Protein AF-A0A9X8ZZV7-F1 (afdb_monomer_lite)

Structure (mmCIF, N/CA/C/O backbone):
data_AF-A0A9X8ZZV7-F1
#
_entry.id   AF-A0A9X8ZZV7-F1
#
loop_
_atom_site.group_PDB
_atom_site.id
_atom_site.type_symbol
_atom_site.label_atom_id
_atom_site.label_alt_id
_atom_site.label_comp_id
_atom_site.label_asym_id
_atom_site.label_entity_id
_atom_site.label_seq_id
_atom_site.pdbx_PDB_ins_code
_atom_site.Cartn_x
_atom_site.Cartn_y
_atom_site.Cartn_z
_atom_site.occupancy
_atom_site.B_iso_or_equiv
_atom_site.auth_seq_id
_atom_site.auth_comp_id
_atom_site.auth_asym_id
_atom_site.auth_atom_id
_atom_site.pdbx_PDB_model_num
ATOM 1 N N . ASN A 1 1 ? 38.271 2.170 -14.186 1.00 64.69 1 ASN A N 1
ATOM 2 C CA . ASN A 1 1 ? 37.946 0.741 -14.358 1.00 64.69 1 ASN A CA 1
ATOM 3 C C . ASN A 1 1 ? 37.654 0.136 -13.007 1.00 64.69 1 ASN A C 1
ATOM 5 O O . ASN A 1 1 ? 38.562 -0.382 -12.372 1.00 64.69 1 ASN A O 1
ATOM 9 N N . GLU A 1 2 ? 36.408 0.252 -12.558 1.00 82.50 2 GLU A N 1
ATOM 10 C CA . GLU A 1 2 ? 35.938 -0.531 -11.417 1.00 82.50 2 GLU A CA 1
ATOM 11 C C . GLU A 1 2 ? 35.377 -1.859 -11.938 1.00 82.50 2 GLU A C 1
ATOM 13 O O . GLU A 1 2 ? 34.566 -1.847 -12.869 1.00 82.50 2 GLU A O 1
ATOM 18 N N . PRO A 1 3 ? 35.825 -3.005 -11.406 1.00 83.00 3 PRO A N 1
ATOM 19 C CA . PRO A 1 3 ? 35.238 -4.290 -11.748 1.00 83.00 3 PRO A CA 1
ATOM 20 C C . PRO A 1 3 ? 33.800 -4.362 -11.214 1.00 83.00 3 PRO A C 1
ATOM 22 O O . PRO A 1 3 ? 33.561 -4.159 -10.026 1.00 83.00 3 PRO A O 1
ATOM 25 N N . MET A 1 4 ? 32.844 -4.675 -12.091 1.00 82.12 4 MET A N 1
ATOM 26 C CA . MET A 1 4 ? 31.434 -4.881 -11.748 1.00 82.12 4 MET A CA 1
ATOM 27 C C . MET A 1 4 ? 31.018 -6.303 -12.128 1.00 82.12 4 MET A C 1
ATOM 29 O O . MET A 1 4 ? 31.292 -6.756 -13.239 1.00 82.12 4 MET A O 1
ATOM 33 N N . ALA A 1 5 ? 30.324 -6.991 -11.221 1.00 80.81 5 ALA A N 1
ATOM 34 C CA . ALA A 1 5 ? 29.654 -8.252 -11.514 1.00 80.81 5 ALA A CA 1
ATOM 35 C C . ALA A 1 5 ? 28.197 -7.972 -11.904 1.00 80.81 5 ALA A C 1
ATOM 37 O O . ALA A 1 5 ? 27.448 -7.375 -11.133 1.00 80.81 5 ALA A O 1
ATOM 38 N N . ALA A 1 6 ? 27.793 -8.409 -13.095 1.00 80.88 6 ALA A N 1
ATOM 39 C CA . ALA A 1 6 ? 26.414 -8.347 -13.561 1.00 80.88 6 ALA A CA 1
ATOM 40 C C . ALA A 1 6 ? 25.992 -9.730 -14.065 1.00 80.88 6 ALA A C 1
ATOM 42 O O . ALA A 1 6 ? 26.751 -10.401 -14.762 1.00 80.88 6 ALA A O 1
ATOM 43 N N . THR A 1 7 ? 24.782 -10.158 -13.708 1.00 81.50 7 THR A N 1
ATOM 44 C CA . THR A 1 7 ? 24.201 -11.402 -14.228 1.00 81.50 7 THR A CA 1
ATOM 45 C C . THR A 1 7 ? 23.457 -11.088 -15.520 1.00 81.50 7 THR A C 1
ATOM 47 O O . THR A 1 7 ? 22.576 -10.232 -15.526 1.00 81.50 7 THR A O 1
ATOM 50 N N . LYS A 1 8 ? 23.805 -11.779 -16.609 1.00 81.75 8 LYS A N 1
ATOM 51 C CA . LYS A 1 8 ? 23.097 -11.718 -17.893 1.00 81.75 8 LYS A CA 1
ATOM 52 C C . LYS A 1 8 ?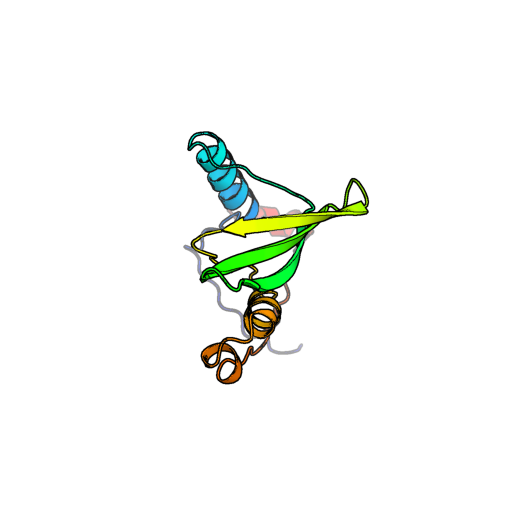 22.336 -13.025 -18.094 1.00 81.75 8 LYS A C 1
ATOM 54 O O . LYS A 1 8 ? 22.913 -14.095 -17.916 1.00 81.75 8 LYS A O 1
ATOM 59 N N . ILE A 1 9 ? 21.069 -12.934 -18.483 1.00 82.25 9 ILE A N 1
ATOM 60 C CA . ILE A 1 9 ? 20.245 -14.083 -18.861 1.00 82.25 9 ILE A CA 1
ATOM 61 C C . ILE A 1 9 ? 19.656 -13.828 -20.250 1.00 82.25 9 ILE A C 1
ATOM 63 O O . ILE A 1 9 ? 18.856 -12.916 -20.430 1.00 82.25 9 ILE A O 1
ATOM 67 N N . ASP A 1 10 ? 20.074 -14.615 -21.243 1.00 80.38 10 ASP A N 1
ATOM 68 C CA . ASP A 1 10 ? 19.650 -14.411 -22.640 1.00 80.38 10 ASP A CA 1
ATOM 69 C C . ASP A 1 10 ? 18.171 -14.746 -22.859 1.00 80.38 10 ASP A C 1
ATOM 71 O O . ASP A 1 10 ? 17.519 -14.163 -23.716 1.00 80.38 10 ASP A O 1
ATOM 75 N N . SER A 1 11 ? 17.618 -15.646 -22.044 1.00 82.88 11 SER A N 1
ATOM 76 C CA . SER A 1 11 ? 16.193 -15.990 -22.044 1.00 82.88 11 SER A CA 1
ATOM 77 C C . SER A 1 11 ? 15.340 -15.056 -21.180 1.00 82.88 11 SER A C 1
ATOM 79 O O . SER A 1 11 ? 14.178 -15.363 -20.918 1.00 82.88 11 SER A O 1
ATOM 81 N N . GLY A 1 12 ? 15.918 -13.980 -20.639 1.00 74.44 12 GLY A N 1
ATOM 82 C CA . GLY A 1 12 ? 15.198 -13.058 -19.772 1.00 74.44 12 GLY A CA 1
ATOM 83 C C . GLY A 1 12 ? 14.081 -12.350 -20.526 1.00 74.44 12 GLY A C 1
ATOM 84 O O . GLY A 1 12 ? 14.343 -11.605 -21.462 1.00 74.44 12 GLY A O 1
ATOM 85 N N . THR A 1 13 ? 12.840 -12.540 -20.091 1.00 73.25 13 THR A N 1
ATOM 86 C CA . THR A 1 13 ? 11.704 -11.716 -20.517 1.00 73.25 13 THR A CA 1
ATOM 87 C C . THR A 1 13 ? 11.460 -10.605 -19.513 1.00 73.25 13 THR A C 1
ATOM 89 O O . THR A 1 13 ? 11.361 -10.862 -18.310 1.00 73.25 13 THR A O 1
ATOM 92 N N . A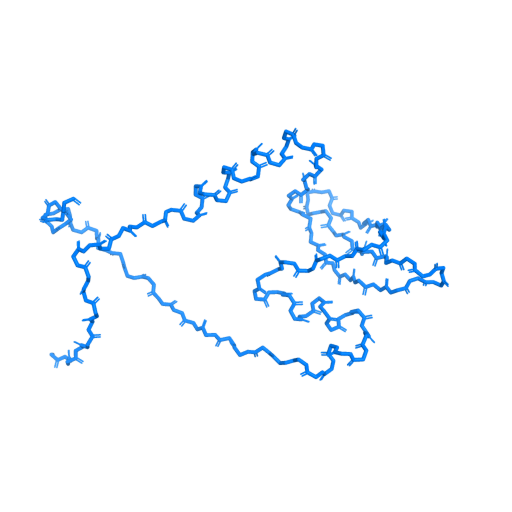SP A 1 14 ? 11.313 -9.382 -20.013 1.00 76.50 14 ASP A N 1
ATOM 93 C CA . ASP A 1 14 ? 10.872 -8.259 -19.195 1.00 76.50 14 ASP A CA 1
ATOM 94 C C . ASP A 1 14 ? 9.368 -8.374 -18.908 1.00 76.50 14 ASP A C 1
ATOM 96 O O . ASP A 1 14 ? 8.562 -8.706 -19.783 1.00 76.50 14 ASP A O 1
ATOM 100 N N . VAL A 1 15 ? 8.984 -8.098 -17.664 1.00 83.00 15 VAL A N 1
ATOM 101 C CA . VAL A 1 15 ? 7.585 -8.041 -17.246 1.00 83.00 15 VAL A CA 1
ATOM 102 C C . VAL A 1 15 ? 7.249 -6.593 -16.965 1.00 83.00 15 VAL A C 1
ATOM 104 O O . VAL A 1 15 ? 7.699 -5.994 -15.988 1.00 83.00 15 VAL A O 1
ATOM 107 N N . ASN A 1 16 ? 6.346 -6.042 -17.770 1.00 87.06 16 ASN A N 1
ATOM 108 C CA . ASN A 1 16 ? 5.768 -4.742 -17.475 1.00 87.06 16 ASN A CA 1
ATOM 109 C C . ASN A 1 16 ? 4.763 -4.867 -16.315 1.00 87.06 16 ASN A C 1
ATOM 111 O O . ASN A 1 16 ? 3.552 -4.983 -16.523 1.00 87.06 16 ASN A O 1
ATOM 115 N N . PHE A 1 17 ? 5.263 -4.827 -15.077 1.00 89.81 17 PHE A N 1
ATOM 116 C CA . PHE A 1 17 ? 4.444 -4.937 -13.864 1.00 89.81 17 PHE A CA 1
ATOM 117 C C . PHE A 1 17 ? 3.357 -3.860 -13.782 1.00 89.81 17 PHE A C 1
ATOM 119 O O . PHE A 1 17 ? 2.277 -4.110 -13.246 1.00 89.81 17 PHE A O 1
ATOM 126 N N . GLY A 1 18 ? 3.598 -2.677 -14.357 1.00 92.25 18 GLY A N 1
ATOM 127 C CA . GLY A 1 18 ? 2.590 -1.624 -14.454 1.00 92.25 18 GLY A CA 1
ATOM 128 C C . GLY A 1 18 ? 1.419 -2.020 -15.357 1.00 92.25 18 GLY A C 1
ATOM 129 O O . GLY A 1 18 ? 0.264 -1.808 -14.990 1.00 92.25 18 GLY A O 1
ATOM 130 N N . ALA A 1 19 ? 1.700 -2.608 -16.523 1.00 94.62 19 ALA A N 1
ATOM 131 C CA . ALA A 1 19 ? 0.674 -3.100 -17.441 1.00 94.62 19 ALA A CA 1
ATOM 132 C C . ALA A 1 19 ? -0.104 -4.268 -16.829 1.00 94.62 19 ALA A C 1
ATOM 134 O O . ALA A 1 19 ? -1.333 -4.225 -16.805 1.00 94.62 19 ALA A O 1
ATOM 135 N N . LEU A 1 20 ? 0.602 -5.237 -16.241 1.00 94.75 20 LEU A N 1
ATOM 136 C CA . LEU A 1 20 ? -0.013 -6.363 -15.540 1.00 94.75 20 LEU A CA 1
ATOM 137 C C . LEU A 1 20 ? -0.946 -5.890 -14.413 1.00 94.75 20 LEU A C 1
ATOM 139 O O . LEU A 1 20 ? -2.086 -6.336 -14.325 1.00 94.75 20 LEU A O 1
ATOM 143 N N . THR A 1 21 ? -0.501 -4.937 -13.591 1.00 94.50 21 THR A N 1
ATOM 144 C CA . THR A 1 21 ? -1.314 -4.374 -12.500 1.00 94.50 21 THR A CA 1
ATOM 145 C C . THR A 1 21 ? -2.592 -3.714 -13.023 1.00 94.50 21 THR A C 1
ATOM 147 O O . THR A 1 21 ? -3.666 -3.919 -12.458 1.00 94.50 21 THR A O 1
ATOM 150 N N . ARG A 1 22 ? -2.510 -2.950 -14.124 1.00 95.19 22 ARG A N 1
ATOM 151 C CA . ARG A 1 22 ? -3.692 -2.340 -14.756 1.00 95.19 22 ARG A CA 1
ATOM 152 C C . ARG A 1 22 ? -4.666 -3.396 -15.275 1.00 95.19 22 ARG A C 1
ATOM 154 O O . ARG A 1 22 ? -5.846 -3.309 -14.960 1.00 95.19 22 ARG A O 1
ATOM 161 N N . MET A 1 23 ? -4.168 -4.421 -15.969 1.00 95.81 23 MET A N 1
ATOM 162 C CA . MET A 1 23 ? -4.994 -5.535 -16.453 1.00 95.81 23 MET A CA 1
ATOM 163 C C . MET A 1 23 ? -5.718 -6.256 -15.308 1.00 95.81 23 MET A C 1
ATOM 165 O O . MET A 1 23 ? -6.904 -6.561 -15.422 1.00 95.81 23 MET A O 1
ATOM 169 N N . LEU A 1 24 ? -5.031 -6.493 -14.185 1.00 95.88 24 LEU A N 1
ATOM 170 C CA . LEU A 1 24 ? -5.634 -7.104 -12.999 1.00 95.88 24 LEU A CA 1
ATOM 171 C C . LEU A 1 24 ? -6.736 -6.218 -12.400 1.00 95.88 24 LEU A C 1
ATOM 173 O O . LEU A 1 24 ? -7.810 -6.722 -12.076 1.00 95.88 24 LEU A O 1
ATOM 177 N N . PHE A 1 25 ? -6.515 -4.906 -12.284 1.00 94.38 25 PHE A N 1
ATOM 178 C CA . PHE A 1 25 ? -7.547 -3.992 -11.784 1.00 94.38 25 PHE A CA 1
ATOM 179 C C . PHE A 1 25 ? -8.737 -3.859 -12.732 1.00 94.38 25 PHE A C 1
ATOM 181 O O . PHE A 1 25 ? -9.874 -3.813 -12.266 1.00 94.38 25 PHE A O 1
ATOM 188 N N . ASP A 1 26 ? -8.507 -3.844 -14.042 1.00 94.00 26 ASP A N 1
ATOM 189 C CA . ASP A 1 26 ? -9.591 -3.821 -15.022 1.00 94.00 26 ASP A CA 1
ATOM 190 C C . ASP A 1 26 ? -10.431 -5.099 -14.950 1.00 94.00 26 ASP A C 1
ATOM 192 O O . ASP A 1 26 ? -11.660 -5.027 -14.973 1.00 94.00 26 ASP A O 1
ATOM 196 N N . TYR A 1 27 ? -9.801 -6.257 -14.733 1.00 95.69 27 TYR A N 1
ATOM 197 C CA . TYR A 1 27 ? -10.526 -7.490 -14.444 1.00 95.69 27 TYR A CA 1
ATOM 198 C C . TYR A 1 27 ? -11.332 -7.402 -13.140 1.00 95.69 27 TYR A C 1
ATOM 200 O O . TYR A 1 27 ? -12.497 -7.799 -13.122 1.00 95.69 27 TYR A O 1
ATOM 208 N N . LEU A 1 28 ? -10.773 -6.848 -12.058 1.00 94.81 28 LEU A N 1
ATOM 209 C CA . LEU A 1 28 ? -11.484 -6.707 -10.779 1.00 94.81 28 LEU A CA 1
ATOM 210 C C . LEU A 1 28 ? -12.740 -5.832 -10.889 1.00 94.81 28 LEU A C 1
ATOM 212 O O . LEU A 1 28 ? -13.751 -6.158 -10.266 1.00 94.81 28 LEU A O 1
ATOM 216 N N . LYS A 1 29 ? -12.739 -4.800 -11.743 1.00 91.62 29 LYS A N 1
ATOM 217 C CA . LYS A 1 29 ? -13.947 -3.997 -12.025 1.00 91.62 29 LYS A CA 1
ATOM 218 C C . LYS A 1 29 ? -15.104 -4.845 -12.566 1.00 91.62 29 LYS A C 1
ATOM 220 O O . LYS A 1 29 ? -16.261 -4.534 -12.309 1.00 91.62 29 LYS A O 1
ATOM 225 N N . THR A 1 30 ? -14.814 -5.953 -13.254 1.00 95.31 30 THR A N 1
ATOM 226 C CA . THR A 1 30 ? -15.839 -6.901 -13.736 1.00 95.31 30 THR A CA 1
ATOM 227 C C . THR A 1 30 ? -16.387 -7.825 -12.640 1.00 95.31 30 THR A C 1
ATOM 229 O O . THR A 1 30 ? -17.332 -8.574 -12.880 1.00 95.31 30 THR A O 1
ATOM 232 N N . LYS A 1 31 ? -15.801 -7.804 -11.433 1.00 95.25 31 LYS A N 1
ATOM 233 C CA . LYS A 1 31 ? -16.092 -8.733 -10.328 1.00 95.25 31 LYS A CA 1
ATOM 234 C C . LYS A 1 31 ? -16.817 -8.098 -9.142 1.00 95.25 31 LYS A C 1
ATOM 236 O O . LYS A 1 31 ? -16.729 -8.622 -8.038 1.00 95.25 31 LYS A O 1
ATOM 241 N N . ASN A 1 32 ? -17.564 -7.013 -9.366 1.00 93.38 32 ASN A N 1
ATOM 242 C CA . ASN A 1 32 ? -18.281 -6.288 -8.308 1.00 93.38 32 ASN A CA 1
ATOM 243 C C . ASN A 1 32 ? -17.351 -5.858 -7.153 1.00 93.38 32 ASN A C 1
ATOM 245 O O . ASN A 1 32 ? -17.703 -5.947 -5.977 1.00 93.38 32 ASN A O 1
ATOM 249 N N . VAL A 1 33 ? -16.131 -5.443 -7.503 1.00 95.31 33 VAL A N 1
ATOM 250 C CA . VAL A 1 33 ? -15.149 -4.881 -6.574 1.00 95.31 33 VAL A CA 1
ATOM 251 C C . VAL A 1 33 ? -15.127 -3.372 -6.757 1.00 95.31 33 VAL A C 1
ATOM 253 O O . VAL A 1 33 ? -14.949 -2.879 -7.871 1.00 95.31 33 VAL A O 1
ATOM 256 N N . GLU A 1 34 ? -15.271 -2.642 -5.657 1.00 94.44 34 GLU A N 1
ATOM 257 C CA . GLU A 1 34 ? -15.089 -1.196 -5.634 1.00 94.44 34 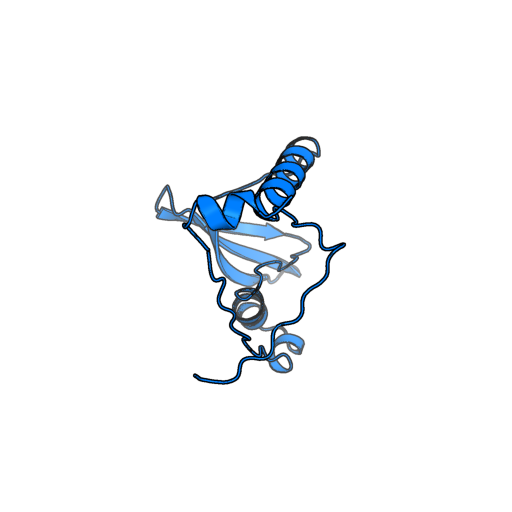GLU A CA 1
ATOM 258 C C . GLU A 1 34 ? -13.597 -0.853 -5.530 1.00 94.44 34 GLU A C 1
ATOM 260 O O . GLU A 1 34 ? -12.868 -1.421 -4.713 1.00 94.44 34 GLU A O 1
ATOM 265 N N . LEU A 1 35 ? -13.133 0.072 -6.371 1.00 94.50 35 LEU A N 1
ATOM 266 C CA . LEU A 1 35 ? -11.741 0.514 -6.408 1.00 94.50 35 LEU A CA 1
ATOM 267 C C . LEU A 1 35 ? -11.668 2.017 -6.148 1.00 94.50 35 LEU A C 1
ATOM 269 O O . LEU A 1 35 ? -12.134 2.814 -6.958 1.00 94.50 35 LEU A O 1
ATOM 273 N N . ASN A 1 36 ? -11.009 2.387 -5.051 1.00 95.00 36 ASN A N 1
ATOM 274 C CA . ASN A 1 36 ? -10.850 3.772 -4.620 1.00 95.00 36 ASN A CA 1
ATOM 275 C C . ASN A 1 36 ? -9.378 4.197 -4.717 1.00 95.00 36 ASN A C 1
ATOM 277 O O . ASN A 1 36 ? -8.553 3.885 -3.859 1.00 95.00 36 ASN A O 1
ATOM 281 N N . TYR A 1 37 ? -9.030 4.903 -5.795 1.00 94.88 37 TYR A N 1
ATOM 282 C CA . TYR A 1 37 ? -7.698 5.491 -5.972 1.00 94.88 37 TYR A CA 1
ATOM 283 C C . TYR A 1 37 ? -7.562 6.790 -5.174 1.00 94.88 37 TYR A C 1
ATOM 285 O O . TYR A 1 37 ? -8.554 7.464 -4.917 1.00 94.88 37 TYR A O 1
ATOM 293 N N . LYS A 1 38 ? -6.326 7.182 -4.831 1.00 97.12 38 LYS A N 1
ATOM 294 C CA . LYS A 1 38 ? -6.035 8.396 -4.036 1.00 97.12 38 LYS A CA 1
ATOM 295 C C . LYS A 1 38 ? -6.728 8.414 -2.661 1.00 97.12 38 LYS A C 1
ATOM 297 O O . LYS A 1 38 ? -7.044 9.473 -2.134 1.00 97.12 38 LYS A O 1
ATOM 302 N N . HIS A 1 39 ? -6.942 7.234 -2.094 1.00 97.88 39 HIS A N 1
ATOM 303 C CA . HIS A 1 39 ? -7.460 7.041 -0.747 1.00 97.88 39 HIS A CA 1
ATOM 304 C C . HIS A 1 39 ? -6.333 6.477 0.120 1.00 97.88 39 HIS A C 1
ATOM 306 O O . HIS A 1 39 ? -5.860 5.364 -0.113 1.00 97.88 39 HIS A O 1
ATOM 312 N N . SER A 1 40 ? -5.863 7.263 1.088 1.00 97.38 40 SER A N 1
ATOM 313 C CA . SER A 1 40 ? -4.795 6.863 2.010 1.00 97.38 40 SER A CA 1
ATOM 314 C C . SER A 1 40 ? -5.397 6.259 3.273 1.00 97.38 40 SER A C 1
ATOM 316 O O . SER A 1 40 ? -6.231 6.885 3.924 1.00 97.38 40 SER A O 1
ATOM 318 N N . VAL A 1 41 ? -4.990 5.043 3.642 1.00 97.94 41 VAL A N 1
ATOM 319 C CA . VAL A 1 41 ? -5.401 4.438 4.915 1.00 97.94 41 VAL A CA 1
ATOM 320 C C . VAL A 1 41 ? -4.533 5.003 6.035 1.00 97.94 41 VAL A C 1
ATOM 322 O O . VAL A 1 41 ? -3.344 4.712 6.133 1.00 97.94 41 VAL A O 1
ATOM 325 N N . GLU A 1 42 ? -5.143 5.780 6.923 1.00 97.31 42 GLU A N 1
ATOM 326 C CA . GLU A 1 42 ? -4.443 6.459 8.012 1.00 97.31 42 GLU A CA 1
ATOM 327 C C . GLU A 1 42 ? -4.433 5.647 9.305 1.00 97.31 42 GLU A C 1
ATOM 329 O O . GLU A 1 42 ? -3.510 5.780 10.110 1.00 97.31 42 GLU A O 1
ATOM 334 N N . ASN A 1 43 ? -5.445 4.810 9.542 1.00 97.75 43 ASN A N 1
ATOM 335 C CA . ASN A 1 43 ? -5.504 3.964 10.731 1.00 97.75 43 ASN A CA 1
ATOM 336 C C . ASN A 1 43 ? -6.402 2.740 10.522 1.00 97.75 43 ASN A C 1
ATOM 338 O O . ASN A 1 43 ? -7.350 2.789 9.742 1.00 97.75 43 ASN A O 1
ATOM 342 N N . ILE A 1 44 ? -6.127 1.669 11.263 1.00 98.06 44 ILE A N 1
ATOM 343 C CA . ILE A 1 44 ? -6.925 0.441 11.289 1.00 98.06 44 ILE A CA 1
ATOM 344 C C . ILE A 1 44 ? -7.058 0.031 12.752 1.00 98.06 44 ILE A C 1
ATOM 346 O O . ILE A 1 44 ? -6.051 -0.069 13.441 1.00 98.06 44 ILE A O 1
ATOM 350 N N . LYS A 1 45 ? -8.272 -0.215 13.245 1.00 96.88 45 LYS A N 1
ATOM 351 C CA . LYS A 1 45 ? -8.485 -0.657 14.635 1.00 96.88 45 LYS A CA 1
ATOM 352 C C . LYS A 1 45 ? -9.645 -1.635 14.744 1.00 96.88 45 LYS A C 1
ATOM 354 O O . LYS A 1 45 ? -10.574 -1.608 13.934 1.00 96.88 45 LYS A O 1
ATOM 359 N N . ARG A 1 46 ? -9.623 -2.469 15.784 1.00 96.38 46 ARG A N 1
ATOM 360 C CA . ARG A 1 46 ? -10.770 -3.310 16.132 1.00 96.38 46 ARG A CA 1
ATOM 361 C C . ARG A 1 46 ? -11.813 -2.481 16.878 1.00 96.38 46 ARG A C 1
ATOM 363 O O . ARG A 1 46 ? -11.499 -1.732 17.799 1.00 96.38 46 ARG A O 1
ATOM 370 N N . THR A 1 47 ? -13.061 -2.608 16.464 1.00 95.81 47 THR A N 1
ATOM 371 C CA . THR A 1 47 ? -14.217 -1.992 17.124 1.00 95.81 47 THR A CA 1
ATOM 372 C C . THR A 1 47 ? -14.723 -2.879 18.266 1.00 95.81 47 THR A C 1
ATOM 374 O O . THR A 1 47 ? -14.408 -4.069 18.337 1.00 95.81 47 THR A O 1
ATOM 377 N N . LYS A 1 48 ? -15.560 -2.320 19.151 1.00 94.62 48 LYS A N 1
ATOM 378 C CA . LYS A 1 48 ? -16.139 -3.055 20.291 1.00 94.62 48 LYS A CA 1
ATOM 379 C C . LYS A 1 48 ? -17.018 -4.241 19.874 1.00 94.62 48 LYS A C 1
ATOM 381 O O . LYS A 1 48 ? -17.125 -5.197 20.629 1.00 94.62 48 LYS A O 1
ATOM 386 N N . ASN A 1 49 ? -17.633 -4.187 18.691 1.00 93.69 49 ASN A N 1
ATOM 387 C CA . ASN A 1 49 ? -18.473 -5.266 18.157 1.00 93.69 49 ASN A CA 1
ATOM 388 C C . ASN A 1 49 ? -17.676 -6.295 17.327 1.00 93.69 49 ASN A C 1
ATOM 390 O O . ASN A 1 49 ? -18.266 -7.152 16.676 1.00 93.69 49 ASN A O 1
ATOM 394 N N . GLY A 1 50 ? -16.342 -6.211 17.330 1.00 94.38 50 GLY A N 1
ATOM 395 C CA . GLY A 1 50 ? -15.476 -7.182 16.671 1.00 94.38 50 GLY A CA 1
ATOM 396 C C . GLY A 1 50 ? -15.275 -6.964 15.170 1.00 94.38 50 GLY A C 1
ATOM 397 O O . GLY A 1 50 ? -14.567 -7.768 14.566 1.00 94.38 50 GLY A O 1
ATOM 398 N N . LEU A 1 51 ? -15.804 -5.896 14.564 1.00 97.94 51 LEU A N 1
ATOM 399 C CA . LEU A 1 51 ? -15.448 -5.486 13.198 1.00 97.94 51 LEU A CA 1
ATOM 400 C C . LEU A 1 51 ? -14.126 -4.707 13.171 1.00 97.94 51 LEU A C 1
ATOM 402 O O . LEU A 1 5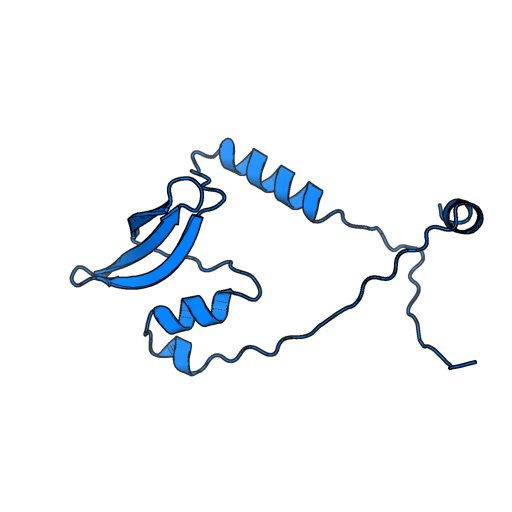1 ? -13.664 -4.198 14.197 1.00 97.94 51 LEU A O 1
ATOM 406 N N . TRP A 1 52 ? -13.535 -4.569 11.992 1.00 98.19 52 TRP A N 1
ATOM 407 C CA . TRP A 1 52 ? -12.458 -3.620 11.731 1.00 98.19 52 TRP A CA 1
ATOM 408 C C . TRP A 1 52 ? -13.035 -2.275 11.310 1.00 98.19 52 TRP A C 1
ATOM 410 O O . TRP A 1 52 ? -13.932 -2.241 10.476 1.00 98.19 52 TRP A O 1
ATOM 420 N N . GLU A 1 53 ? -12.506 -1.184 11.854 1.00 98.31 53 GLU A N 1
ATOM 421 C CA . GLU A 1 53 ? -12.713 0.169 11.337 1.00 98.31 53 GLU A CA 1
ATOM 422 C C . GLU A 1 53 ? -11.431 0.632 10.643 1.00 98.31 53 GLU A C 1
ATOM 424 O O . GLU A 1 53 ? -10.339 0.526 11.211 1.00 98.31 53 GLU A O 1
ATOM 429 N N . VAL A 1 54 ? -11.577 1.159 9.431 1.00 98.38 54 VAL A N 1
ATOM 430 C CA . VAL A 1 54 ? -10.503 1.712 8.608 1.00 98.38 54 VAL A CA 1
ATOM 431 C C . VAL A 1 54 ? -10.751 3.208 8.451 1.00 98.38 54 VAL A C 1
ATOM 433 O O . VAL A 1 54 ? -11.777 3.615 7.907 1.00 98.38 54 VAL A O 1
ATOM 436 N N . LYS A 1 55 ? -9.812 4.025 8.935 1.00 98.44 55 LYS A N 1
ATOM 437 C CA . LYS A 1 55 ? -9.810 5.478 8.739 1.00 98.44 55 LYS A CA 1
ATOM 438 C C . LYS A 1 55 ? -9.105 5.784 7.424 1.00 98.44 55 LYS A C 1
ATOM 440 O O . LYS A 1 55 ? -7.920 5.475 7.289 1.00 98.44 55 LYS A O 1
ATOM 445 N N . VAL A 1 56 ? -9.813 6.403 6.491 1.00 98.50 56 VAL A N 1
ATOM 446 C CA . VAL A 1 56 ? -9.338 6.691 5.136 1.00 98.50 56 VAL A CA 1
ATOM 447 C C . VAL A 1 56 ? -9.348 8.196 4.898 1.00 98.50 56 VAL A C 1
ATOM 449 O O . VAL A 1 56 ? -10.283 8.879 5.297 1.00 98.50 56 VAL A O 1
ATOM 452 N N . HIS A 1 57 ? -8.305 8.720 4.270 1.00 98.50 57 HIS A N 1
ATOM 453 C CA . HIS A 1 57 ? -8.236 10.092 3.788 1.00 98.50 57 HIS A CA 1
ATOM 454 C C . HIS A 1 57 ? -8.378 10.088 2.264 1.00 98.50 57 HIS A C 1
ATOM 456 O O . HIS A 1 57 ? -7.485 9.602 1.564 1.00 98.50 57 HIS A O 1
ATOM 462 N N . ASP A 1 58 ? -9.492 10.614 1.754 1.00 98.12 58 ASP A N 1
ATOM 463 C CA . ASP A 1 58 ? -9.657 10.876 0.324 1.00 98.12 58 ASP A CA 1
ATOM 464 C C . ASP A 1 58 ? -8.857 12.127 -0.041 1.00 98.12 58 ASP A C 1
ATOM 466 O O . ASP A 1 58 ? -9.208 13.249 0.325 1.00 98.12 58 ASP A O 1
ATOM 470 N N . MET A 1 59 ? -7.773 11.935 -0.785 1.00 97.69 59 MET A N 1
ATOM 471 C CA . MET A 1 59 ? -6.857 13.013 -1.142 1.00 97.69 59 MET A CA 1
ATOM 472 C C . MET A 1 59 ? -7.433 13.966 -2.195 1.00 97.69 59 MET A C 1
ATOM 474 O O . MET A 1 59 ? -6.873 15.042 -2.390 1.00 97.69 59 MET A O 1
ATOM 478 N N . ASN A 1 60 ? -8.508 13.596 -2.902 1.00 96.62 60 ASN A N 1
ATOM 479 C CA . ASN A 1 60 ? -9.150 14.512 -3.846 1.00 96.62 60 ASN A CA 1
ATOM 480 C C . ASN A 1 60 ? -10.046 15.517 -3.121 1.00 96.62 60 ASN A C 1
ATOM 482 O O . ASN A 1 60 ? -10.017 16.700 -3.447 1.00 96.62 60 ASN A O 1
ATOM 486 N N . SER A 1 61 ? -10.856 15.048 -2.168 1.00 97.06 61 SER A N 1
ATOM 487 C CA . SER A 1 61 ? -11.800 15.902 -1.438 1.00 97.06 61 SER A CA 1
ATOM 488 C C . SER A 1 61 ? -11.253 16.451 -0.117 1.00 97.06 61 SER A C 1
ATOM 490 O O . SER A 1 61 ? -11.843 17.371 0.447 1.00 97.06 61 SER A O 1
ATOM 492 N N . GLY A 1 62 ? -10.151 15.891 0.394 1.00 97.25 62 GLY A N 1
ATOM 493 C CA . GLY A 1 62 ? -9.595 16.193 1.715 1.00 97.25 62 GLY A CA 1
ATOM 494 C C . GLY A 1 62 ? -10.415 15.617 2.876 1.00 97.25 62 GLY A C 1
ATOM 495 O O . GLY A 1 62 ? -10.166 15.949 4.036 1.00 97.25 62 GLY A O 1
ATOM 496 N N . LYS A 1 63 ? -11.430 14.791 2.592 1.00 98.19 63 LYS A N 1
ATOM 497 C CA . LYS A 1 63 ? -12.327 14.243 3.612 1.00 98.19 63 LYS A CA 1
ATOM 498 C C . LYS A 1 63 ? -11.713 13.038 4.310 1.00 98.19 63 LYS A C 1
ATOM 500 O O . LYS A 1 63 ? -11.005 12.229 3.713 1.00 98.19 63 LYS A O 1
ATOM 505 N N . ILE A 1 64 ? -12.048 12.909 5.590 1.00 98.44 64 ILE A N 1
ATOM 506 C CA . ILE A 1 64 ? -11.765 11.720 6.385 1.00 98.44 64 ILE A CA 1
ATOM 507 C C . ILE A 1 64 ? -13.022 10.859 6.435 1.00 98.44 64 ILE A C 1
ATOM 509 O O . ILE A 1 64 ? -14.079 11.310 6.872 1.00 98.44 64 ILE A O 1
ATOM 513 N N . GLU A 1 65 ? -12.873 9.608 6.032 1.00 98.06 65 GLU A N 1
ATOM 514 C CA . GLU A 1 65 ? -13.920 8.602 5.998 1.00 98.06 65 GLU A CA 1
ATOM 515 C C . GLU A 1 65 ? -13.602 7.460 6.960 1.00 98.06 65 GLU A C 1
ATOM 517 O O . GLU A 1 65 ? -12.441 7.164 7.260 1.00 98.06 65 GLU A O 1
ATOM 522 N N . HIS A 1 66 ? -14.653 6.806 7.446 1.00 97.94 66 HIS A N 1
ATOM 523 C CA . HIS A 1 66 ? -14.549 5.650 8.323 1.00 97.94 66 HIS A CA 1
ATOM 524 C C . HIS A 1 66 ? -15.375 4.512 7.737 1.00 97.94 66 HIS A C 1
ATOM 526 O O . HIS A 1 66 ? -16.600 4.589 7.674 1.00 97.94 66 HIS A O 1
ATOM 532 N N . HIS A 1 67 ? -14.689 3.447 7.337 1.00 97.56 67 HIS A N 1
ATOM 533 C CA . HIS A 1 67 ? -15.294 2.257 6.747 1.00 97.56 67 HIS A CA 1
ATOM 534 C C . HIS A 1 67 ? -15.198 1.091 7.722 1.00 97.56 67 HIS A C 1
ATOM 536 O O . HIS A 1 67 ? -14.207 0.9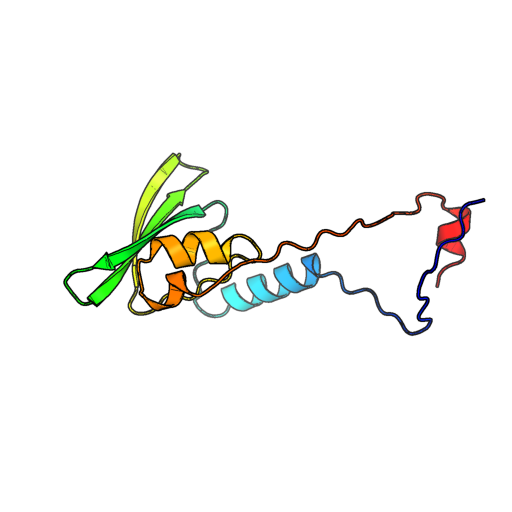72 8.443 1.00 97.56 67 HIS A O 1
ATOM 542 N N . THR A 1 68 ? -16.206 0.216 7.748 1.00 98.00 68 THR A N 1
ATOM 543 C CA . THR A 1 68 ? -16.166 -0.995 8.582 1.00 98.00 68 THR A CA 1
ATOM 544 C C . THR A 1 68 ? -16.131 -2.260 7.738 1.00 98.00 68 THR A C 1
ATOM 546 O O . THR A 1 68 ? -16.788 -2.349 6.705 1.00 98.00 68 THR A O 1
ATOM 549 N N . ALA A 1 69 ? -15.357 -3.251 8.178 1.00 97.69 69 ALA A N 1
ATOM 550 C CA . ALA A 1 69 ? -15.208 -4.521 7.479 1.00 97.69 69 ALA A CA 1
ATOM 551 C C . ALA A 1 69 ? -15.118 -5.695 8.459 1.00 97.69 69 ALA A C 1
ATOM 553 O O . ALA A 1 69 ? -14.559 -5.589 9.551 1.00 97.69 69 ALA A O 1
ATOM 554 N N . LYS A 1 70 ? -15.639 -6.858 8.053 1.00 97.75 70 LYS A N 1
ATOM 555 C CA . LYS A 1 70 ? -15.479 -8.110 8.815 1.00 97.75 70 LYS A CA 1
ATOM 556 C C . LYS A 1 70 ? -14.040 -8.632 8.753 1.00 97.75 70 LYS A C 1
ATOM 558 O O . LYS A 1 70 ? -13.553 -9.220 9.713 1.00 97.75 70 LYS A O 1
ATOM 563 N N . PHE A 1 71 ? -13.365 -8.392 7.632 1.00 97.25 71 PHE A N 1
ATOM 564 C CA . PHE A 1 71 ? -12.006 -8.839 7.352 1.00 97.25 71 PHE A CA 1
ATOM 565 C C . PHE A 1 71 ? -11.229 -7.730 6.640 1.00 97.25 71 PHE A C 1
ATOM 567 O O . PHE A 1 71 ? -11.806 -7.002 5.834 1.00 97.25 71 PHE A O 1
ATOM 574 N N . VAL A 1 72 ? -9.934 -7.611 6.935 1.00 97.25 72 VAL A N 1
ATOM 575 C CA . VAL A 1 72 ? -9.031 -6.640 6.308 1.00 97.25 72 VAL A CA 1
ATOM 576 C C . VAL A 1 72 ? -7.779 -7.369 5.844 1.00 97.25 72 VAL A C 1
ATOM 578 O O . VAL A 1 72 ? -7.128 -8.053 6.630 1.00 97.25 72 VAL A O 1
ATOM 581 N N . PHE A 1 73 ? -7.436 -7.186 4.571 1.00 96.75 73 PHE A N 1
ATOM 582 C CA . PHE A 1 73 ? -6.167 -7.611 3.994 1.00 96.75 73 PHE A CA 1
ATOM 583 C C . PHE A 1 73 ? -5.276 -6.381 3.777 1.00 96.75 73 PHE A C 1
ATOM 585 O O . PHE A 1 73 ? -5.701 -5.422 3.135 1.00 96.75 73 PHE A O 1
ATOM 592 N N . ILE A 1 74 ? -4.048 -6.399 4.304 1.00 96.38 74 ILE A N 1
ATOM 593 C CA . ILE A 1 74 ? -3.082 -5.302 4.146 1.00 96.38 74 ILE A CA 1
ATOM 594 C C . ILE A 1 74 ? -2.089 -5.676 3.041 1.00 96.38 74 ILE A C 1
ATOM 596 O O . ILE A 1 74 ? -1.159 -6.444 3.268 1.00 96.38 74 ILE A O 1
ATOM 600 N N . GLY A 1 75 ? -2.286 -5.110 1.849 1.00 95.19 75 GLY A N 1
ATOM 601 C CA . GLY A 1 75 ? -1.419 -5.287 0.676 1.00 95.19 75 GLY A CA 1
ATOM 602 C C . GLY A 1 75 ? -0.683 -4.005 0.275 1.00 95.19 75 GLY A C 1
ATOM 603 O O . GLY A 1 75 ? -0.734 -3.610 -0.883 1.00 95.19 75 GLY A O 1
ATOM 604 N N . GLY A 1 76 ? -0.043 -3.316 1.223 1.00 93.50 76 GLY A N 1
ATOM 605 C CA . GLY A 1 76 ? 0.553 -1.984 1.024 1.00 93.50 76 GLY A CA 1
ATOM 606 C C . GLY A 1 76 ? 2.018 -1.974 0.572 1.00 93.50 76 GLY A C 1
ATOM 607 O O . GLY A 1 76 ? 2.690 -0.952 0.717 1.00 93.50 76 GLY A O 1
ATOM 608 N N . GLY A 1 77 ? 2.561 -3.107 0.111 1.00 92.12 77 GLY A N 1
ATOM 609 C CA . GLY A 1 77 ? 3.995 -3.249 -0.168 1.00 92.12 77 GLY A CA 1
ATOM 610 C C . GLY A 1 77 ? 4.838 -2.875 1.059 1.00 92.12 77 GLY A C 1
ATOM 611 O O . GLY A 1 77 ? 4.529 -3.305 2.174 1.00 92.12 77 GLY A O 1
ATOM 612 N N . GLY A 1 78 ? 5.846 -2.015 0.880 1.00 89.94 78 GLY A N 1
ATOM 613 C CA . GLY A 1 78 ? 6.667 -1.492 1.983 1.00 89.94 78 GLY A CA 1
ATOM 614 C C . GLY A 1 78 ? 5.883 -0.719 3.059 1.00 89.94 78 GLY A C 1
ATOM 615 O O . GLY A 1 78 ? 6.329 -0.637 4.199 1.00 89.94 78 GLY A O 1
ATOM 616 N N . GLY A 1 79 ? 4.686 -0.214 2.740 1.00 91.38 79 GLY A N 1
ATOM 617 C CA . GLY A 1 79 ? 3.796 0.467 3.687 1.00 91.38 79 GLY A CA 1
ATOM 618 C C . GLY A 1 79 ? 2.951 -0.468 4.561 1.00 91.38 79 GLY A C 1
ATOM 619 O O . GLY A 1 79 ? 2.198 0.007 5.409 1.00 91.38 79 GLY A O 1
ATOM 620 N N . SER A 1 80 ? 3.055 -1.790 4.385 1.00 94.88 80 SER A N 1
ATOM 621 C CA . SER A 1 80 ? 2.202 -2.751 5.101 1.00 94.88 80 SER A CA 1
ATOM 622 C C . SER A 1 80 ? 2.499 -2.814 6.598 1.00 94.88 80 SER A C 1
ATOM 624 O O . SER A 1 80 ? 1.570 -2.850 7.402 1.00 94.88 80 SER A O 1
ATOM 626 N N . LEU A 1 81 ? 3.777 -2.804 6.992 1.00 94.38 81 LEU A N 1
ATOM 627 C CA . LEU A 1 81 ? 4.164 -2.956 8.398 1.00 94.38 81 LEU A CA 1
ATOM 628 C C . LEU A 1 81 ? 3.665 -1.799 9.285 1.00 94.38 81 LEU A C 1
ATOM 630 O O . LEU A 1 81 ? 3.062 -2.091 10.317 1.00 94.38 81 LEU A O 1
ATOM 634 N N . PRO A 1 82 ? 3.806 -0.514 8.900 1.00 93.94 82 PRO A N 1
ATOM 635 C CA . PRO A 1 82 ? 3.214 0.585 9.663 1.00 93.94 82 PRO A CA 1
ATOM 636 C C . PRO A 1 82 ? 1.697 0.448 9.858 1.00 93.94 82 PRO A C 1
ATOM 638 O O . PRO A 1 82 ? 1.187 0.721 10.943 1.00 93.94 82 PRO A O 1
ATOM 641 N N . LEU A 1 83 ? 0.963 -0.001 8.833 1.00 95.94 83 LEU A N 1
ATOM 642 C CA . LEU A 1 83 ? -0.482 -0.239 8.939 1.00 95.94 83 LEU A CA 1
ATOM 643 C C . LEU A 1 83 ? -0.801 -1.414 9.864 1.00 95.94 83 LEU A C 1
ATOM 645 O O . LEU A 1 83 ? -1.719 -1.321 10.675 1.00 95.94 83 LEU A O 1
ATOM 649 N N . LEU A 1 84 ? -0.023 -2.493 9.779 1.00 95.75 84 LEU A N 1
ATOM 650 C CA . LEU A 1 84 ? -0.163 -3.649 10.655 1.00 95.75 84 LEU A CA 1
ATOM 651 C C . LEU A 1 84 ? 0.086 -3.270 12.119 1.00 95.75 84 LEU A C 1
ATOM 653 O O . LEU A 1 84 ? -0.693 -3.648 12.986 1.00 95.75 84 LEU A O 1
ATOM 657 N N . GLN A 1 85 ? 1.112 -2.469 12.402 1.00 94.81 85 GLN A N 1
ATOM 658 C CA . GLN A 1 85 ? 1.407 -1.979 13.752 1.00 94.81 85 GLN A CA 1
ATOM 659 C C . GLN A 1 85 ? 0.281 -1.101 14.314 1.00 94.81 85 GLN A C 1
ATOM 661 O O . GLN A 1 85 ? -0.053 -1.214 15.493 1.00 94.81 85 GLN A O 1
ATOM 666 N N . LYS A 1 86 ? -0.359 -0.279 13.470 1.00 95.69 86 LYS A N 1
ATOM 667 C CA . LYS A 1 86 ? -1.522 0.539 13.855 1.00 95.69 86 LYS A CA 1
ATOM 668 C C . LYS A 1 86 ? -2.724 -0.293 14.323 1.00 95.69 86 LYS A C 1
ATOM 670 O O . LYS A 1 86 ? -3.493 0.197 15.145 1.00 95.69 86 LYS A O 1
ATOM 675 N N . THR A 1 87 ? -2.853 -1.550 13.880 1.00 96.00 87 THR A N 1
ATOM 676 C CA . THR A 1 87 ? -3.936 -2.449 14.331 1.00 96.00 87 THR A CA 1
ATOM 677 C C . THR A 1 87 ? -3.888 -2.761 15.826 1.00 96.00 87 THR A C 1
ATOM 679 O O . THR A 1 87 ? -4.920 -3.099 16.408 1.00 96.00 87 THR A O 1
ATOM 682 N N . GLY A 1 88 ? -2.704 -2.667 16.445 1.00 94.06 88 GLY A N 1
ATOM 683 C CA . GLY A 1 88 ? -2.488 -2.975 17.856 1.00 94.06 88 GLY A CA 1
ATOM 684 C C . GLY A 1 88 ? -2.601 -4.460 18.216 1.00 94.06 88 GLY A C 1
ATOM 685 O O . GLY A 1 88 ? -2.591 -4.780 19.407 1.00 94.06 88 GLY A O 1
ATOM 686 N N . ILE A 1 89 ? -2.711 -5.367 17.235 1.00 94.38 89 ILE A N 1
ATOM 687 C CA . ILE A 1 89 ? -2.751 -6.809 17.511 1.00 94.38 89 ILE A CA 1
ATOM 688 C C . ILE A 1 89 ? -1.402 -7.291 18.070 1.00 94.38 89 ILE A C 1
ATOM 690 O O . ILE A 1 89 ? -0.358 -6.761 17.684 1.00 94.38 89 ILE A O 1
ATOM 694 N N . PRO A 1 90 ? -1.377 -8.280 18.978 1.00 94.06 90 PRO A N 1
ATOM 695 C CA . PRO A 1 90 ? -0.131 -8.754 19.582 1.00 94.06 90 PRO A CA 1
ATOM 696 C C . PRO A 1 90 ? 0.925 -9.185 18.555 1.00 94.06 90 PRO A C 1
ATOM 698 O O . PRO A 1 90 ? 2.101 -8.855 18.697 1.00 94.06 90 PRO A O 1
ATOM 701 N N . GLU A 1 91 ? 0.496 -9.850 17.485 1.00 91.81 91 GLU A N 1
ATOM 702 C CA . GLU A 1 91 ? 1.347 -10.400 16.432 1.00 91.81 91 GLU A CA 1
ATOM 703 C C . GLU A 1 91 ? 2.138 -9.311 15.697 1.00 91.81 91 GLU A C 1
ATOM 705 O O . GLU A 1 91 ? 3.277 -9.544 15.293 1.00 91.81 91 GLU A O 1
ATOM 710 N N . SER A 1 92 ? 1.593 -8.092 15.577 1.00 92.75 92 SER A N 1
ATOM 711 C CA . SER A 1 92 ? 2.275 -6.997 14.877 1.00 92.75 92 SER A CA 1
ATOM 712 C C . SER A 1 92 ? 3.559 -6.551 15.577 1.00 92.75 92 SER A C 1
ATOM 714 O O . SER A 1 92 ? 4.420 -5.950 14.941 1.00 92.75 92 SER A O 1
ATOM 716 N N . LYS A 1 93 ? 3.696 -6.814 16.885 1.00 90.69 93 LYS A N 1
ATOM 717 C CA . LYS A 1 93 ? 4.873 -6.428 17.685 1.00 90.69 93 LYS A CA 1
ATOM 718 C C . LYS A 1 93 ? 6.100 -7.286 17.393 1.00 90.69 93 LYS A C 1
ATOM 720 O O . LYS A 1 93 ? 7.212 -6.878 17.708 1.00 90.69 93 LYS A O 1
ATOM 725 N N . HIS A 1 94 ? 5.897 -8.459 16.801 1.00 91.62 94 HIS A N 1
ATOM 726 C CA . HIS A 1 94 ? 6.952 -9.432 16.530 1.00 91.62 94 HIS A CA 1
ATOM 727 C C . HIS A 1 94 ? 7.387 -9.441 15.059 1.00 91.62 94 HIS A C 1
ATOM 729 O O . HIS A 1 94 ? 8.181 -10.287 14.657 1.00 91.62 94 HIS A O 1
ATOM 735 N N . ILE A 1 95 ? 6.882 -8.500 14.254 1.00 91.25 95 ILE A N 1
ATOM 736 C CA . ILE A 1 95 ? 7.188 -8.391 12.828 1.00 91.25 95 ILE A CA 1
ATOM 737 C C . ILE A 1 95 ? 8.060 -7.157 12.598 1.00 91.25 95 ILE A C 1
ATOM 739 O O . ILE A 1 95 ? 7.703 -6.039 12.969 1.00 91.25 95 ILE A O 1
ATOM 743 N N . GLY A 1 96 ? 9.208 -7.377 11.960 1.00 89.75 96 GLY A N 1
ATOM 744 C CA . GLY A 1 96 ? 10.121 -6.336 11.503 1.00 89.75 96 GLY A CA 1
ATOM 745 C C . GLY A 1 96 ? 10.159 -6.267 9.979 1.00 89.75 96 GLY A C 1
ATOM 746 O O . GLY A 1 96 ? 9.926 -7.261 9.294 1.00 89.75 96 GLY A O 1
ATOM 747 N N . GLY A 1 97 ? 10.453 -5.084 9.448 1.00 87.25 97 GLY A N 1
ATOM 748 C CA . GLY A 1 97 ? 10.677 -4.865 8.024 1.00 87.25 97 GLY A CA 1
ATOM 749 C C . GLY A 1 97 ? 12.142 -4.530 7.794 1.00 87.25 97 GLY A C 1
ATOM 750 O O . GLY A 1 97 ? 12.674 -3.644 8.458 1.00 87.25 97 GLY A O 1
ATOM 751 N N . PHE A 1 98 ? 12.785 -5.223 6.858 1.00 89.25 98 PHE A N 1
ATOM 752 C CA . PHE A 1 98 ? 14.136 -4.900 6.413 1.00 89.25 98 PHE A CA 1
ATOM 753 C C . PHE A 1 98 ? 14.057 -4.319 4.995 1.00 89.25 98 PHE A C 1
ATOM 755 O O . PHE A 1 98 ? 13.836 -5.075 4.045 1.00 89.25 98 PHE A O 1
ATOM 762 N N . PRO A 1 99 ? 14.143 -2.987 4.826 1.00 84.50 99 PRO A N 1
ATOM 763 C CA . PRO A 1 99 ? 14.031 -2.376 3.511 1.00 84.50 99 PRO A CA 1
ATOM 764 C C . PRO A 1 99 ? 15.284 -2.680 2.685 1.00 84.50 99 PRO A C 1
ATOM 766 O O . PRO A 1 99 ? 16.396 -2.334 3.075 1.00 84.50 99 PRO A O 1
ATOM 769 N N . VAL A 1 100 ? 15.088 -3.298 1.522 1.00 87.00 100 VAL A N 1
ATOM 770 C CA . VAL A 1 100 ? 16.139 -3.495 0.517 1.00 87.00 100 VAL A CA 1
ATOM 771 C C . VAL A 1 100 ? 15.892 -2.511 -0.619 1.00 87.00 100 VAL A C 1
ATOM 773 O O . VAL A 1 100 ? 14.786 -2.449 -1.158 1.00 87.00 100 VAL A O 1
ATOM 776 N N . SER A 1 101 ? 16.907 -1.721 -0.963 1.00 84.94 101 SER A N 1
ATOM 777 C CA . SER A 1 101 ? 16.854 -0.796 -2.092 1.00 84.94 101 SER A CA 1
ATOM 778 C C . SER A 1 101 ? 17.426 -1.435 -3.357 1.00 84.94 101 SER A C 1
ATOM 780 O O . SER A 1 101 ? 18.201 -2.388 -3.313 1.00 84.94 101 SER A O 1
ATOM 782 N N . GLY A 1 102 ? 17.031 -0.890 -4.502 1.00 85.19 102 GLY A N 1
ATOM 783 C CA . GLY A 1 102 ? 17.566 -1.252 -5.805 1.00 85.19 102 GLY A CA 1
ATOM 784 C C . GLY A 1 102 ? 17.587 -0.027 -6.706 1.00 85.19 102 GLY A C 1
ATOM 785 O O . GLY A 1 102 ? 16.817 0.914 -6.508 1.00 85.19 102 GLY A O 1
ATOM 786 N N . LEU A 1 103 ? 18.482 -0.037 -7.688 1.00 85.00 103 LEU A N 1
ATOM 787 C CA . LEU A 1 103 ? 18.570 0.996 -8.711 1.00 85.00 103 LEU A CA 1
ATOM 788 C C . LEU A 1 103 ? 18.363 0.353 -10.076 1.00 85.00 103 LEU A C 1
ATOM 790 O O . LEU A 1 103 ? 18.984 -0.659 -10.396 1.00 85.00 103 LEU A O 1
ATOM 794 N N . PHE A 1 104 ? 17.507 0.972 -10.880 1.00 83.81 104 PHE A N 1
ATOM 795 C CA . PHE A 1 104 ? 17.328 0.610 -12.278 1.00 83.81 104 PHE A CA 1
ATOM 796 C C . PHE A 1 104 ? 18.133 1.583 -13.130 1.00 83.81 104 PHE A C 1
ATOM 798 O O . PHE A 1 104 ? 17.893 2.791 -13.106 1.00 83.81 104 PHE A O 1
ATOM 805 N N . MET A 1 105 ? 19.102 1.059 -13.875 1.00 84.00 105 MET A N 1
ATOM 806 C CA . MET A 1 105 ? 19.850 1.836 -14.858 1.00 84.00 105 MET A CA 1
ATOM 807 C C . MET A 1 105 ? 19.168 1.717 -16.217 1.00 84.00 105 MET A C 1
ATOM 809 O O . MET A 1 105 ? 18.788 0.626 -16.630 1.00 84.00 105 MET A O 1
ATOM 813 N N . VAL A 1 106 ? 19.025 2.842 -16.918 1.00 86.56 106 VAL A N 1
ATOM 814 C CA . VAL A 1 106 ? 18.375 2.895 -18.233 1.00 86.56 106 VAL A CA 1
ATOM 815 C C . VAL A 1 106 ? 19.370 3.412 -19.265 1.00 86.56 106 VAL A C 1
ATOM 817 O O . VAL A 1 106 ? 19.892 4.520 -19.131 1.00 86.56 106 VAL A O 1
ATOM 820 N N . CYS A 1 107 ? 19.613 2.627 -20.316 1.00 87.00 107 CYS A N 1
ATOM 821 C CA . CYS A 1 107 ? 20.401 3.059 -21.466 1.00 87.00 107 CYS A CA 1
ATOM 822 C C . CYS A 1 107 ? 19.519 3.867 -22.428 1.00 87.00 107 CYS A C 1
ATOM 824 O O . CYS A 1 107 ? 18.493 3.378 -22.888 1.00 87.00 107 CYS A O 1
ATOM 826 N N . LYS A 1 108 ? 19.928 5.101 -22.746 1.00 93.31 108 LYS A N 1
ATOM 827 C CA . LYS A 1 108 ? 19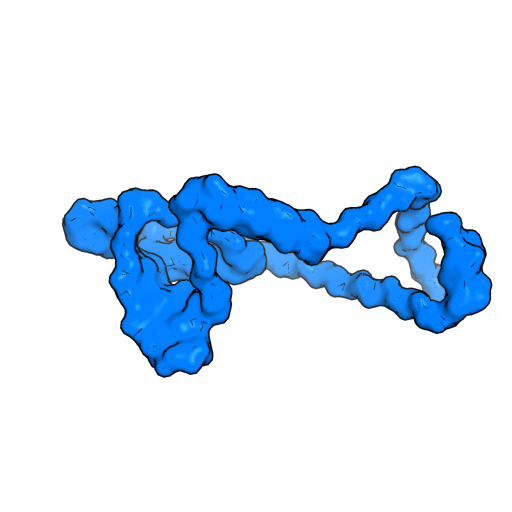.244 5.967 -23.729 1.00 93.31 108 LYS A CA 1
ATOM 828 C C . LYS A 1 108 ? 19.961 6.039 -25.082 1.00 93.31 108 LYS A C 1
ATOM 830 O O . LYS A 1 108 ? 19.524 6.766 -25.968 1.00 93.31 108 LYS A O 1
ATOM 835 N N . ASN A 1 109 ? 21.092 5.347 -25.238 1.00 95.12 109 ASN A N 1
ATOM 836 C CA . ASN A 1 109 ? 21.827 5.334 -26.498 1.00 95.12 109 ASN A CA 1
ATOM 837 C C . ASN A 1 109 ? 21.135 4.393 -27.484 1.00 95.12 109 ASN A C 1
ATOM 839 O O . ASN A 1 109 ? 21.280 3.175 -27.390 1.00 95.12 109 ASN A O 1
ATOM 843 N N . GLN A 1 110 ? 20.441 4.981 -28.453 1.00 93.75 110 GLN A N 1
ATOM 844 C CA . GLN A 1 110 ? 19.660 4.250 -29.440 1.00 93.75 110 GLN A CA 1
ATOM 845 C C . GLN A 1 110 ? 20.486 3.201 -30.205 1.00 93.75 110 GLN A C 1
ATOM 847 O O . GLN A 1 110 ? 20.028 2.079 -30.369 1.00 93.75 110 GLN A O 1
ATOM 852 N N . LYS A 1 111 ? 21.749 3.502 -30.552 1.00 94.50 111 LYS A N 1
ATOM 853 C CA . LYS A 1 111 ? 22.636 2.557 -31.259 1.00 94.50 111 LYS A CA 1
ATOM 854 C C . LYS A 1 111 ? 22.963 1.302 -30.448 1.00 94.50 111 LYS A C 1
ATOM 856 O O . LYS A 1 111 ? 23.319 0.285 -31.029 1.00 94.50 111 LYS A O 1
ATOM 861 N N . VAL A 1 112 ? 22.948 1.404 -29.117 1.00 90.62 112 VAL A N 1
ATOM 862 C CA . VAL A 1 112 ? 23.165 0.263 -28.213 1.00 90.62 112 VAL A CA 1
ATOM 863 C C . VAL A 1 112 ? 21.851 -0.476 -28.015 1.00 90.62 112 VAL A C 1
ATOM 865 O O . VAL A 1 112 ? 21.828 -1.692 -28.122 1.00 90.62 112 VAL A O 1
ATOM 868 N N . VAL A 1 113 ? 20.759 0.258 -27.786 1.00 88.81 113 VAL A N 1
ATOM 869 C CA . VAL A 1 113 ? 19.412 -0.308 -27.617 1.00 88.81 113 VAL A CA 1
ATOM 870 C C . VAL A 1 113 ? 19.011 -1.159 -28.825 1.00 88.81 113 VAL A C 1
ATOM 872 O O . VAL A 1 113 ? 18.540 -2.269 -28.635 1.00 88.81 113 VAL A O 1
ATOM 875 N N . GLU A 1 114 ? 19.277 -0.696 -30.048 1.00 90.56 114 GLU A N 1
ATOM 876 C CA . GLU A 1 114 ? 18.976 -1.416 -31.299 1.00 90.56 114 GLU A CA 1
ATOM 877 C C . GLU A 1 114 ? 19.776 -2.714 -31.498 1.00 90.56 114 GLU A C 1
ATOM 879 O O . GLU A 1 114 ? 19.438 -3.509 -32.369 1.00 90.56 114 GLU A O 1
ATOM 884 N N . GLN A 1 115 ? 20.835 -2.949 -30.715 1.00 86.94 115 GLN A N 1
ATOM 885 C CA . GLN A 1 115 ? 21.562 -4.226 -30.721 1.00 86.94 115 GLN A CA 1
ATOM 886 C C . GLN A 1 115 ? 20.884 -5.287 -29.843 1.00 86.94 115 GLN A C 1
ATOM 888 O O . GLN A 1 115 ? 21.260 -6.457 -29.908 1.00 86.94 115 GLN A O 1
ATOM 893 N N . HIS A 1 116 ? 19.915 -4.894 -29.012 1.00 75.81 116 HIS A N 1
ATOM 894 C CA . HIS A 1 116 ? 19.087 -5.810 -28.236 1.00 75.81 116 HIS A CA 1
ATOM 895 C C . HIS A 1 116 ? 17.856 -6.218 -29.065 1.00 75.81 116 HIS A C 1
ATOM 897 O O . HIS A 1 116 ? 17.296 -5.394 -29.785 1.00 75.81 116 HIS A O 1
ATOM 903 N N . HIS A 1 117 ? 17.482 -7.500 -28.991 1.00 62.38 117 HIS A N 1
ATOM 904 C CA . HIS A 1 117 ? 16.365 -8.096 -29.735 1.00 62.38 117 HIS A CA 1
ATOM 905 C C . HIS A 1 117 ? 14.993 -7.663 -29.214 1.00 62.38 117 HIS A C 1
ATOM 907 O O . HIS A 1 117 ? 14.832 -7.611 -27.973 1.00 62.38 117 HIS A O 1
#

Secondary structure (DSSP, 8-state):
---------TTPPP--HHHHHHHHHHHHHTTT----TTEEEEEEEE-TTS-EEEEEEETTT--EEEEEES------GGGHHHHHHHT--GGGGG---------------HHHHTT--

InterPro domains:
  IPR006231 Malate:quinone-oxidoreductase [PF06039] (1-117)
  IPR036188 FAD/NAD(P)-binding domain superfamily [G3DSA:3.50.50.60] (15-101)
  IPR036188 FAD/NAD(P)-binding domain superfamily [SSF51905] (15-101)

Organism: Bacillus cereus (NCBI:txid1396)

pLDDT: mean 91.71, std 7.05, range [62.38, 98.5]

Foldseek 3Di:
DDDDDDDDDLPDDDDPVVVVVVVVVVVVVVVPDDDQPQKDFPAWEADPVGWIWTWIQRRVVRDTDIDTGNDDDQPPVVCRLVRLVRHVDPVSVVDDDDDDDDDDDDDPPPVVVVVRD

Radius of gyration: 21.01 Å; chains: 1; bounding box: 56×32×52 Å

Sequence (117 aa):
NEPMAATKIDSGTDVNFGALTRMLFDYLKTKNVELNYKHSVENIKRTKNGLWEVKVHDMNSGKIEHHTAKFVFIGGGGGSLPLLQKTGIPESKHIGGFPVSGLFMVCKNQKVVEQHH